Protein AF-A0A7Y0XB97-F1 (afdb_monomer)

Nearest PDB structures (foldseek):
  3nyb-assembly1_A  TM=6.089E-01  e=1.560E-01  Saccharomyces cerevisiae
  5wu3-assembly1_A  TM=4.515E-01  e=1.780E-01  Homo sapiens
  5w0m-assembly3_C  TM=3.585E-01  e=4.767E-02  Homo sapiens
  5wu4-assembly2_B  TM=4.334E-01  e=2.475E-01  Homo sapiens
  5wu2-assembly2_B  TM=4.413E-01  e=7.100E-01  Homo sapiens

Solvent-accessible surface area (backbone atoms only — not comparable to full-atom values): 5057 Å² total; per-residue (Å²): 138,88,76,59,69,66,58,55,21,34,52,46,28,53,50,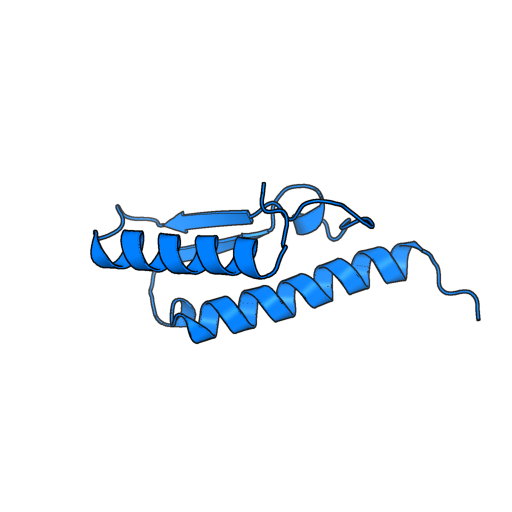46,50,55,51,52,52,51,51,40,47,72,72,48,50,75,81,44,82,65,56,46,83,40,63,32,75,50,36,50,72,37,56,30,51,90,95,56,60,47,33,61,45,80,48,56,87,58,87,74,53,70,72,54,48,52,52,50,51,54,52,55,50,49,43,48,72,71,67,45,54,67,94

Radius of gyration: 14.38 Å; Cα contacts (8 Å, |Δi|>4): 80; chains: 1; bounding box: 33×23×42 Å

Structure (mmCIF, N/CA/C/O backbone):
data_AF-A0A7Y0XB97-F1
#
_entry.id   AF-A0A7Y0XB97-F1
#
loop_
_atom_site.group_PDB
_atom_site.id
_atom_site.type_symbol
_atom_site.label_atom_id
_atom_site.label_alt_id
_atom_site.label_comp_id
_atom_site.label_asym_id
_atom_site.label_entity_id
_atom_site.label_seq_id
_atom_site.pdbx_PDB_ins_code
_atom_site.Cartn_x
_atom_site.Cartn_y
_atom_site.Cartn_z
_atom_site.occupancy
_atom_site.B_iso_or_equiv
_atom_site.auth_seq_id
_atom_site.auth_comp_id
_atom_site.auth_asym_id
_atom_site.auth_atom_id
_atom_site.pdbx_PDB_model_num
ATOM 1 N N . ASN A 1 1 ? 15.634 -13.498 -26.303 1.00 48.72 1 ASN A N 1
ATOM 2 C CA . ASN A 1 1 ? 14.417 -13.003 -25.626 1.00 48.72 1 ASN A CA 1
ATOM 3 C C . ASN A 1 1 ? 14.628 -11.557 -25.209 1.00 48.72 1 ASN A C 1
ATOM 5 O O . ASN A 1 1 ? 15.281 -11.330 -24.204 1.00 48.72 1 ASN A O 1
ATOM 9 N N . HIS A 1 2 ? 14.153 -10.592 -26.002 1.00 58.75 2 HIS A N 1
ATOM 10 C CA . HIS A 1 2 ? 14.158 -9.172 -25.632 1.00 58.75 2 HIS A CA 1
ATOM 11 C C . HIS A 1 2 ? 12.723 -8.774 -25.283 1.00 58.75 2 HIS A C 1
ATOM 13 O O . HIS A 1 2 ? 11.912 -8.555 -26.179 1.00 58.75 2 HIS A O 1
ATOM 19 N N . HIS A 1 3 ? 12.399 -8.737 -23.991 1.00 68.44 3 HIS A N 1
ATOM 20 C CA . HIS A 1 3 ? 11.174 -8.093 -23.524 1.00 68.44 3 HIS A CA 1
ATOM 21 C C . HIS A 1 3 ? 11.458 -6.596 -23.350 1.00 68.44 3 HIS A C 1
ATOM 23 O O . HIS A 1 3 ? 12.482 -6.253 -22.753 1.00 68.44 3 HIS A O 1
ATOM 29 N N . PRO A 1 4 ? 10.605 -5.696 -23.865 1.00 82.06 4 PRO A N 1
ATOM 30 C CA . PRO A 1 4 ? 10.748 -4.266 -23.616 1.00 82.06 4 PRO A CA 1
ATOM 31 C C . PRO A 1 4 ? 10.757 -3.980 -22.112 1.00 82.06 4 PRO A C 1
ATOM 33 O O . PRO A 1 4 ? 9.913 -4.505 -21.389 1.00 82.06 4 PRO A O 1
ATOM 36 N N . VAL A 1 5 ? 11.659 -3.120 -21.633 1.00 83.00 5 VAL A N 1
ATOM 37 C CA . VAL A 1 5 ? 11.741 -2.733 -20.207 1.00 83.00 5 VAL A CA 1
ATOM 38 C C . VAL A 1 5 ? 10.395 -2.226 -19.679 1.00 83.00 5 VAL A C 1
ATOM 40 O O . VAL A 1 5 ? 10.023 -2.516 -18.547 1.00 83.00 5 VAL A O 1
ATOM 43 N N . THR A 1 6 ? 9.619 -1.553 -20.528 1.00 85.25 6 THR A N 1
ATOM 44 C CA . THR A 1 6 ? 8.265 -1.074 -20.221 1.00 85.25 6 THR A CA 1
ATOM 45 C C . THR A 1 6 ? 7.317 -2.192 -19.787 1.00 85.25 6 THR A C 1
ATOM 47 O O . THR A 1 6 ? 6.525 -1.992 -18.873 1.00 85.25 6 THR A O 1
ATOM 50 N N . SER A 1 7 ? 7.434 -3.390 -20.371 1.00 86.69 7 SER A N 1
ATOM 51 C CA . SER A 1 7 ? 6.622 -4.546 -19.965 1.00 86.69 7 SER A CA 1
ATOM 52 C C . SER A 1 7 ? 6.965 -5.049 -18.562 1.00 86.69 7 SER A C 1
ATOM 54 O O . SER A 1 7 ? 6.076 -5.493 -17.845 1.00 86.69 7 SER A O 1
ATOM 56 N N . LEU A 1 8 ? 8.228 -4.933 -18.139 1.00 88.75 8 LEU A N 1
ATOM 57 C CA . LEU A 1 8 ? 8.654 -5.315 -16.789 1.00 88.75 8 LEU A CA 1
ATOM 58 C C . LEU A 1 8 ? 8.186 -4.304 -15.739 1.00 88.75 8 LEU A C 1
ATOM 60 O O . LEU A 1 8 ? 7.778 -4.703 -14.652 1.00 88.75 8 LEU A O 1
ATOM 64 N N . VAL A 1 9 ? 8.227 -3.011 -16.071 1.00 91.94 9 VAL A N 1
ATOM 65 C CA . VAL A 1 9 ? 7.718 -1.928 -15.213 1.00 91.94 9 VAL A CA 1
ATOM 66 C C . VAL A 1 9 ? 6.215 -2.099 -14.979 1.00 91.94 9 VAL A C 1
ATOM 68 O O . VAL A 1 9 ? 5.772 -2.124 -13.832 1.00 91.94 9 VAL A O 1
ATOM 71 N N . LEU A 1 10 ? 5.449 -2.330 -16.050 1.00 91.44 10 LEU A N 1
ATOM 72 C CA . LEU A 1 10 ? 4.010 -2.570 -15.949 1.00 91.44 10 LEU A CA 1
ATOM 73 C C . LEU A 1 10 ? 3.698 -3.839 -15.142 1.00 91.44 10 LEU A C 1
ATOM 75 O O . LEU A 1 10 ? 2.922 -3.787 -14.194 1.00 91.44 10 LEU A O 1
ATOM 79 N N . ALA A 1 11 ? 4.356 -4.960 -15.456 1.00 92.56 11 ALA A N 1
ATOM 80 C CA . ALA A 1 11 ? 4.140 -6.223 -14.748 1.00 92.56 11 ALA A CA 1
ATOM 81 C C . ALA A 1 11 ? 4.471 -6.125 -13.248 1.00 92.56 11 ALA A C 1
ATOM 83 O O . ALA A 1 11 ? 3.853 -6.802 -12.426 1.00 92.56 11 ALA A O 1
ATOM 84 N N . ARG A 1 12 ? 5.436 -5.276 -12.864 1.00 92.75 12 ARG A N 1
ATOM 85 C CA . ARG A 1 12 ? 5.740 -5.006 -11.455 1.00 92.75 12 ARG A CA 1
ATOM 86 C C . ARG A 1 12 ? 4.589 -4.270 -10.768 1.00 92.75 12 ARG A C 1
ATOM 88 O O . ARG A 1 12 ? 4.226 -4.663 -9.662 1.00 92.75 12 ARG A O 1
ATOM 95 N N . ALA A 1 13 ? 4.014 -3.249 -11.406 1.00 94.50 13 ALA A N 1
ATOM 96 C CA . ALA A 1 13 ? 2.841 -2.551 -10.877 1.00 94.50 13 ALA A CA 1
ATOM 97 C C . ALA A 1 13 ? 1.637 -3.504 -10.742 1.00 94.50 13 ALA A C 1
ATOM 99 O O . ALA A 1 13 ? 1.031 -3.572 -9.677 1.00 94.50 13 ALA A O 1
ATOM 100 N N . GLU A 1 14 ? 1.373 -4.332 -11.756 1.00 95.69 14 GLU A N 1
ATOM 101 C CA . GLU A 1 14 ? 0.303 -5.342 -11.719 1.00 95.69 14 GLU A CA 1
ATOM 102 C C . GLU A 1 14 ? 0.501 -6.363 -10.590 1.00 95.69 14 GLU A C 1
ATOM 104 O O . GLU A 1 14 ? -0.440 -6.728 -9.882 1.00 95.69 14 GLU A O 1
ATOM 109 N N . TYR A 1 15 ? 1.736 -6.827 -10.384 1.00 94.88 15 TYR A N 1
ATOM 110 C CA . TYR A 1 15 ? 2.052 -7.718 -9.272 1.00 94.88 15 TYR A CA 1
ATOM 111 C C . TYR A 1 15 ? 1.770 -7.055 -7.917 1.00 94.88 15 TYR A C 1
ATOM 113 O O . TYR A 1 15 ? 1.210 -7.698 -7.024 1.00 94.88 15 TYR A O 1
ATOM 121 N N . MET A 1 16 ? 2.117 -5.773 -7.772 1.00 95.38 16 MET A N 1
ATOM 122 C CA . MET A 1 16 ? 1.822 -5.012 -6.560 1.00 95.38 16 MET A CA 1
ATOM 123 C C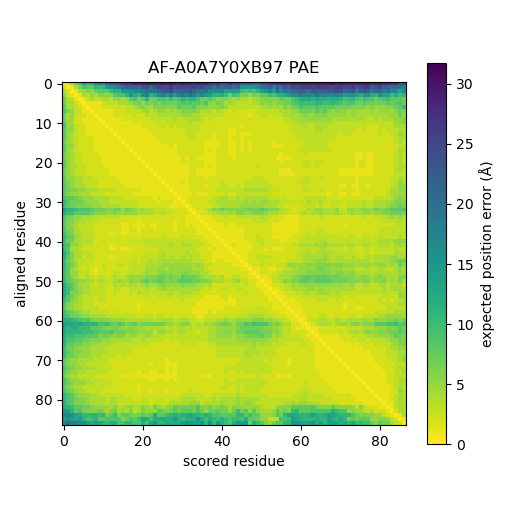 . MET A 1 16 ? 0.320 -4.848 -6.334 1.00 95.38 16 MET A C 1
ATOM 125 O O . MET A 1 16 ? -0.133 -5.082 -5.214 1.00 95.38 16 MET A O 1
ATOM 129 N N . ASP A 1 17 ? -0.465 -4.577 -7.379 1.00 96.56 17 ASP A N 1
ATOM 130 C CA . ASP A 1 17 ? -1.929 -4.508 -7.281 1.00 96.56 17 ASP A CA 1
ATOM 131 C C . ASP A 1 17 ? -2.519 -5.825 -6.770 1.00 96.56 17 ASP A C 1
ATOM 133 O O . ASP A 1 17 ? -3.372 -5.842 -5.878 1.00 96.56 17 ASP A O 1
ATOM 137 N N . LEU A 1 18 ? -2.041 -6.957 -7.297 1.00 97.19 18 LEU A N 1
ATOM 138 C CA . LEU A 1 18 ? -2.484 -8.282 -6.864 1.00 97.19 18 LEU A CA 1
ATOM 139 C C . LEU A 1 18 ? -2.132 -8.554 -5.398 1.00 97.19 18 LEU A C 1
ATOM 141 O O . LEU A 1 18 ? -2.957 -9.108 -4.666 1.00 97.19 18 LEU A O 1
ATOM 145 N N . LEU A 1 19 ? -0.926 -8.181 -4.964 1.00 95.94 19 LEU A N 1
ATOM 146 C CA . LEU A 1 19 ? -0.498 -8.325 -3.575 1.00 95.94 19 LEU A CA 1
ATOM 147 C C . LEU A 1 19 ? -1.345 -7.451 -2.644 1.00 95.94 19 LEU A C 1
ATOM 149 O O . LEU A 1 19 ? -1.937 -7.970 -1.697 1.00 95.94 19 LEU A O 1
ATOM 153 N N . LEU A 1 20 ? -1.451 -6.152 -2.933 1.00 96.88 20 LEU A N 1
ATOM 154 C CA . LEU A 1 20 ? -2.200 -5.206 -2.110 1.00 96.88 20 LEU A CA 1
ATOM 155 C C . LEU A 1 20 ? -3.679 -5.574 -2.035 1.00 96.88 20 LEU A C 1
ATOM 157 O O . LEU A 1 20 ? -4.250 -5.555 -0.950 1.00 96.88 20 LEU A O 1
ATOM 161 N N . ASN A 1 21 ? -4.292 -6.004 -3.139 1.00 97.50 21 ASN A N 1
ATOM 162 C CA . ASN A 1 21 ? -5.684 -6.449 -3.140 1.00 97.50 21 ASN A CA 1
ATOM 163 C C . ASN A 1 21 ? -5.890 -7.707 -2.275 1.00 97.50 21 ASN A C 1
ATOM 165 O O . ASN A 1 21 ? -6.864 -7.803 -1.526 1.00 97.50 21 ASN A O 1
ATOM 169 N N . ARG A 1 22 ? -4.958 -8.670 -2.314 1.00 97.44 22 ARG A N 1
ATOM 170 C CA . ARG A 1 22 ? -5.020 -9.855 -1.439 1.00 97.44 22 ARG A CA 1
ATOM 171 C C . ARG A 1 22 ? -4.894 -9.479 0.031 1.00 97.44 22 ARG A C 1
ATOM 173 O O . ARG A 1 22 ? -5.667 -9.983 0.840 1.00 97.44 22 ARG A O 1
ATOM 180 N N . LEU A 1 23 ? -3.961 -8.593 0.372 1.00 97.25 23 LEU A N 1
ATOM 181 C CA . LEU A 1 23 ? -3.795 -8.116 1.745 1.00 97.25 23 LEU A CA 1
ATOM 182 C C . LEU A 1 23 ? -5.023 -7.321 2.205 1.00 97.25 23 LEU A C 1
ATOM 184 O O . LEU A 1 23 ? -5.538 -7.564 3.291 1.00 97.25 23 LEU A O 1
ATOM 188 N N . TRP A 1 24 ? -5.568 -6.458 1.348 1.00 97.50 24 TRP A N 1
ATOM 189 C CA . TRP A 1 24 ? -6.789 -5.701 1.622 1.00 97.50 24 TRP A CA 1
ATOM 190 C C . TRP A 1 24 ? -7.975 -6.614 1.962 1.00 97.50 24 TRP A C 1
ATOM 192 O O . TRP A 1 24 ? -8.716 -6.374 2.917 1.00 97.50 24 TRP A O 1
ATOM 202 N N . GLN A 1 25 ? -8.124 -7.710 1.214 1.00 97.00 25 GLN A N 1
ATOM 203 C CA . GLN A 1 25 ? -9.125 -8.744 1.480 1.00 97.00 25 GLN A CA 1
ATOM 204 C C . GLN A 1 25 ? -8.818 -9.558 2.73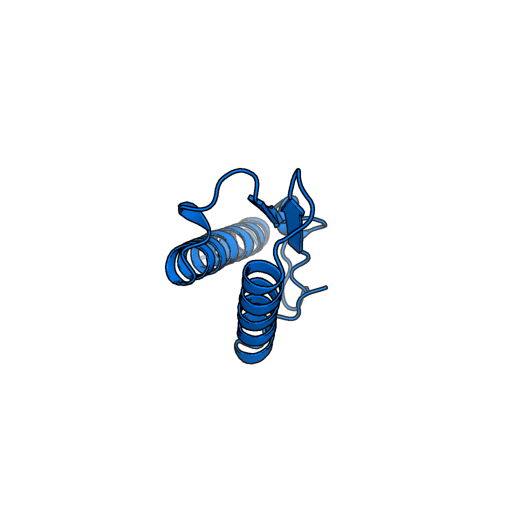7 1.00 97.00 25 GLN A C 1
ATOM 206 O O . GLN A 1 25 ? -9.733 -9.847 3.500 1.00 97.00 25 GLN A O 1
ATOM 211 N N . HIS A 1 26 ? -7.554 -9.904 2.983 1.00 96.62 26 HIS A N 1
ATOM 212 C CA . HIS A 1 26 ? -7.138 -10.646 4.174 1.00 96.62 26 HIS A CA 1
ATOM 213 C C . HIS A 1 26 ?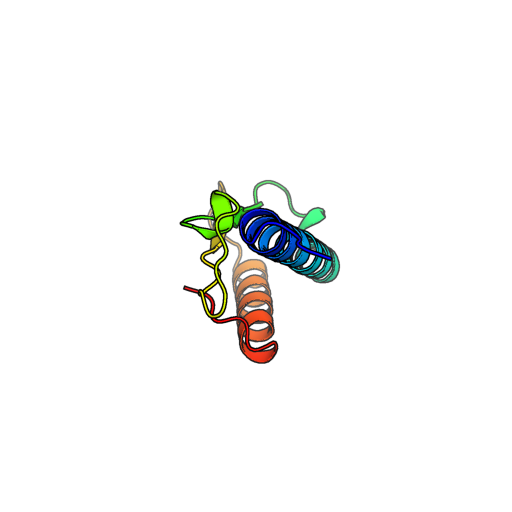 -7.451 -9.880 5.466 1.00 96.62 26 HIS A C 1
ATOM 215 O O . HIS A 1 26 ? -7.968 -10.454 6.420 1.00 96.62 26 HIS A O 1
ATOM 221 N N . PHE A 1 27 ? -7.232 -8.565 5.463 1.00 96.56 27 PHE A N 1
ATOM 222 C CA . PHE A 1 27 ? -7.643 -7.684 6.552 1.00 96.56 27 PHE A CA 1
ATOM 223 C C . PHE A 1 27 ? -9.157 -7.418 6.553 1.00 96.56 27 PHE A C 1
ATOM 225 O O . PHE A 1 27 ? -9.650 -6.700 7.412 1.00 96.56 27 PHE A O 1
ATOM 232 N N . GLY A 1 28 ? -9.946 -7.976 5.635 1.00 96.19 28 GLY A N 1
ATOM 233 C CA . GLY A 1 28 ? -11.402 -7.807 5.600 1.00 96.19 28 GLY A CA 1
ATOM 234 C C . GLY A 1 28 ? -11.861 -6.383 5.279 1.00 96.19 28 GLY A C 1
ATOM 235 O O . GLY A 1 28 ? -13.002 -6.033 5.564 1.00 96.19 28 GLY A O 1
ATOM 236 N N . PHE A 1 29 ? -10.999 -5.537 4.705 1.00 96.62 29 PHE A N 1
ATOM 237 C CA . PHE A 1 29 ? -11.383 -4.175 4.324 1.00 96.62 29 PHE A CA 1
ATOM 238 C C . PHE A 1 29 ? -12.329 -4.146 3.121 1.00 96.62 29 PHE A C 1
ATOM 240 O O . PHE A 1 29 ? -13.064 -3.180 2.946 1.00 96.62 29 PHE A O 1
ATOM 247 N N . LYS A 1 30 ? -12.358 -5.215 2.314 1.00 95.12 30 LYS A N 1
ATOM 248 C CA . LYS A 1 30 ? -13.304 -5.377 1.197 1.00 95.12 30 LYS A CA 1
ATOM 249 C C . LYS A 1 30 ? -14.771 -5.302 1.638 1.00 95.12 30 LYS A C 1
ATOM 251 O O . LYS A 1 30 ? -15.602 -4.837 0.864 1.00 95.12 30 LYS A O 1
ATOM 256 N N . ASP A 1 31 ? -15.074 -5.737 2.859 1.00 94.69 31 ASP A N 1
ATOM 257 C CA . ASP A 1 31 ? -16.441 -5.775 3.390 1.00 94.69 31 ASP A CA 1
ATOM 258 C C . ASP A 1 31 ? -16.821 -4.484 4.138 1.00 94.69 31 ASP A C 1
ATOM 260 O O . ASP A 1 31 ? -17.943 -4.341 4.627 1.00 94.69 31 ASP A O 1
ATOM 264 N N . ILE A 1 32 ? -15.892 -3.526 4.234 1.00 93.06 32 ILE A N 1
ATOM 265 C CA . ILE A 1 32 ? -16.122 -2.226 4.861 1.00 93.06 32 ILE A CA 1
ATOM 266 C C . ILE A 1 32 ? -16.541 -1.228 3.784 1.00 93.06 32 ILE A C 1
ATOM 268 O O . ILE A 1 32 ? -15.814 -0.954 2.832 1.00 93.06 32 ILE A O 1
ATOM 272 N N . TYR A 1 33 ? -17.721 -0.641 3.955 1.00 89.69 33 TYR A N 1
ATOM 273 C CA . TYR A 1 33 ? -18.215 0.395 3.056 1.00 89.69 33 TYR A CA 1
ATOM 274 C C . TYR A 1 33 ? -17.494 1.726 3.286 1.00 89.69 33 TYR A C 1
ATOM 276 O O . TYR A 1 33 ? -17.160 2.078 4.417 1.00 89.69 33 TYR A O 1
ATOM 284 N N . ASN A 1 34 ? -17.349 2.509 2.215 1.00 92.06 34 ASN A N 1
ATOM 285 C CA . ASN A 1 34 ? -16.783 3.862 2.232 1.00 92.06 34 ASN A CA 1
ATOM 286 C C . ASN A 1 34 ? -15.309 3.962 2.651 1.00 92.06 34 ASN A C 1
ATOM 288 O O . ASN A 1 34 ? -14.896 5.038 3.076 1.00 92.06 34 ASN A O 1
ATOM 292 N N . ILE A 1 35 ? -14.531 2.887 2.513 1.00 95.69 35 ILE A N 1
ATOM 293 C CA . ILE A 1 35 ? -13.069 2.925 2.583 1.00 95.69 35 ILE A CA 1
ATOM 294 C C . ILE A 1 35 ? -12.477 2.462 1.250 1.00 95.69 35 ILE A C 1
ATOM 296 O O . ILE A 1 35 ? -13.050 1.615 0.563 1.00 95.69 35 ILE A O 1
ATOM 300 N N . SER A 1 36 ? -11.351 3.031 0.836 1.00 95.94 36 SER A N 1
ATOM 301 C CA . SER A 1 36 ? -10.678 2.647 -0.407 1.00 95.94 36 SER A CA 1
ATOM 302 C C . SER A 1 36 ? -9.167 2.737 -0.272 1.00 95.94 36 SER A C 1
ATOM 304 O O . SER A 1 36 ? -8.661 3.649 0.376 1.00 95.94 36 SER A O 1
ATOM 306 N N . LEU A 1 37 ? -8.472 1.802 -0.918 1.00 97.06 37 LEU A N 1
ATOM 307 C CA . LEU A 1 37 ? -7.029 1.827 -1.129 1.00 97.06 37 LEU A CA 1
ATOM 308 C C . LEU A 1 37 ? -6.759 2.276 -2.563 1.00 97.06 37 LEU A C 1
ATOM 310 O O . LEU A 1 37 ? -7.308 1.699 -3.502 1.00 97.06 37 LEU A O 1
ATOM 314 N N . VAL A 1 38 ? -5.932 3.301 -2.727 1.00 96.69 38 VAL A N 1
ATOM 315 C CA . VAL A 1 38 ? -5.653 3.919 -4.023 1.00 96.69 38 VAL A CA 1
ATOM 316 C C . VAL A 1 38 ? -4.147 3.974 -4.233 1.00 96.69 38 VAL A C 1
ATOM 318 O O . VAL A 1 38 ? -3.438 4.559 -3.421 1.00 96.69 38 VAL A O 1
ATOM 321 N N . ALA A 1 39 ? -3.661 3.388 -5.326 1.00 96.00 39 ALA A N 1
ATOM 322 C CA . ALA A 1 39 ? -2.294 3.610 -5.784 1.00 96.00 39 ALA A CA 1
ATOM 323 C C . ALA A 1 39 ? -2.163 5.039 -6.327 1.00 96.00 39 ALA A C 1
ATOM 325 O O . ALA A 1 39 ? -2.996 5.489 -7.118 1.00 96.00 39 ALA A O 1
ATOM 326 N N . VAL A 1 40 ? -1.124 5.758 -5.911 1.00 95.56 40 VAL A N 1
ATOM 327 C CA . VAL A 1 40 ? -0.866 7.138 -6.346 1.00 95.56 40 VAL A CA 1
ATOM 328 C C . VAL A 1 40 ? 0.548 7.256 -6.924 1.00 95.56 40 VAL A C 1
ATOM 330 O O . VAL A 1 40 ? 1.251 6.260 -7.088 1.00 95.56 40 VAL A O 1
ATOM 333 N N . GLY A 1 41 ? 0.954 8.458 -7.340 1.00 93.31 41 GLY A N 1
ATOM 334 C CA . GLY A 1 41 ? 2.308 8.683 -7.853 1.00 93.31 41 GLY A CA 1
ATOM 335 C C . GLY A 1 41 ? 2.626 7.900 -9.135 1.00 93.31 41 GLY A C 1
ATOM 336 O O . GLY A 1 41 ? 1.773 7.738 -10.012 1.00 93.31 41 GLY A O 1
ATOM 337 N N . GLY A 1 42 ? 3.88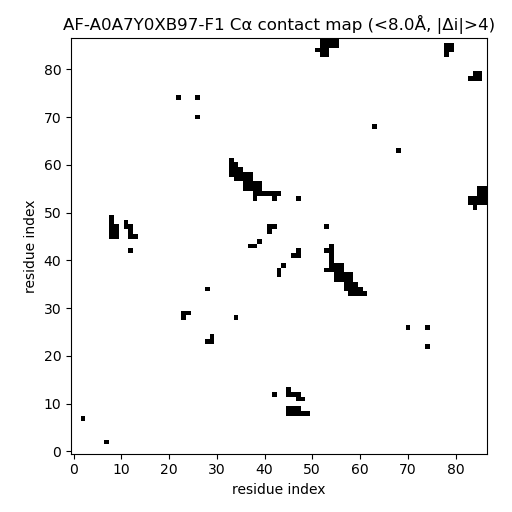4 7.468 -9.272 1.00 92.56 42 GLY A N 1
ATOM 338 C CA . GLY A 1 42 ? 4.336 6.636 -10.397 1.00 92.56 42 GLY A CA 1
ATOM 339 C C . GLY A 1 42 ? 3.704 5.245 -10.389 1.00 92.56 42 GLY A C 1
ATOM 340 O O . GLY A 1 42 ? 3.333 4.733 -11.446 1.00 92.56 42 GLY A O 1
ATOM 341 N N . TYR A 1 43 ? 3.474 4.681 -9.200 1.00 94.88 43 TYR A N 1
ATOM 342 C CA . TYR A 1 43 ? 2.780 3.405 -9.045 1.00 94.88 43 TYR A CA 1
ATOM 343 C C . TYR A 1 43 ? 1.361 3.461 -9.629 1.00 94.88 43 TYR A C 1
ATOM 345 O O . TYR A 1 43 ? 1.024 2.647 -10.485 1.00 94.88 43 TYR A O 1
ATOM 353 N N . GLY A 1 44 ? 0.570 4.479 -9.278 1.00 94.31 44 GLY A N 1
ATOM 354 C CA . GLY A 1 44 ? -0.787 4.657 -9.807 1.00 94.31 44 GLY A CA 1
ATOM 355 C C . GLY A 1 44 ? -0.866 4.834 -11.331 1.00 94.31 44 GLY A C 1
ATOM 356 O O . GLY A 1 44 ? -1.921 4.604 -11.917 1.00 94.31 44 GLY A O 1
ATOM 357 N N . ARG A 1 45 ? 0.236 5.210 -11.997 1.00 94.62 45 ARG A N 1
ATOM 358 C CA . ARG A 1 45 ? 0.326 5.284 -13.469 1.00 94.62 45 ARG A CA 1
ATOM 359 C C . ARG A 1 45 ? 0.838 3.998 -14.127 1.00 94.62 45 ARG A C 1
ATOM 361 O O . ARG A 1 45 ? 0.950 3.955 -15.348 1.00 94.62 45 ARG A O 1
ATOM 368 N N . GLY A 1 46 ? 1.162 2.967 -13.348 1.00 93.50 46 GLY A N 1
ATOM 369 C CA . GLY A 1 46 ? 1.801 1.747 -13.846 1.00 93.50 46 GLY A CA 1
ATOM 370 C C . GLY A 1 46 ? 3.291 1.918 -14.162 1.00 93.50 46 GLY A C 1
ATOM 371 O O . GLY A 1 46 ? 3.874 1.084 -14.847 1.00 93.50 46 GLY A O 1
ATOM 372 N N . GLU A 1 47 ? 3.921 2.986 -13.667 1.00 93.50 47 GLU A N 1
ATOM 373 C CA . GLU A 1 47 ? 5.328 3.342 -13.893 1.00 93.50 47 GLU A CA 1
ATOM 374 C C . GLU A 1 47 ? 6.201 2.937 -12.692 1.00 93.50 47 GLU A C 1
ATOM 376 O O . GLU A 1 47 ? 7.063 3.692 -12.240 1.00 93.50 47 GLU A O 1
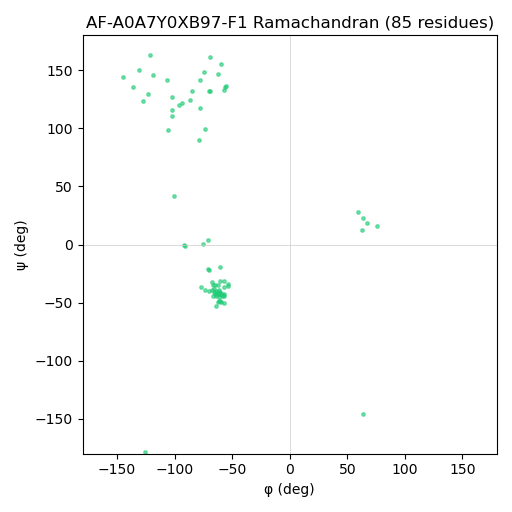ATOM 381 N N . LEU A 1 48 ? 5.964 1.750 -12.125 1.00 92.19 48 LEU A N 1
ATOM 382 C CA . LEU A 1 48 ? 6.697 1.283 -10.949 1.00 92.19 48 LEU A CA 1
ATOM 383 C C . LEU A 1 48 ? 8.084 0.759 -11.348 1.00 92.19 48 LEU A C 1
ATOM 385 O O . LEU A 1 48 ? 8.265 -0.415 -11.683 1.00 92.19 48 LEU A O 1
ATOM 389 N N . HIS A 1 49 ? 9.073 1.649 -11.347 1.00 89.75 49 HIS A N 1
ATOM 390 C CA . HIS A 1 49 ? 10.451 1.318 -11.693 1.00 89.75 49 HIS A CA 1
ATOM 391 C C . HIS A 1 49 ? 11.123 0.422 -10.628 1.00 89.75 49 HIS A C 1
ATOM 393 O O . HIS A 1 49 ? 10.652 0.306 -9.490 1.00 89.75 49 HIS A O 1
ATOM 399 N N . PRO A 1 50 ? 12.226 -0.269 -10.978 1.00 86.31 50 PRO A N 1
ATOM 400 C CA . PRO A 1 50 ? 13.020 -1.001 -9.997 1.00 86.31 50 PRO A CA 1
ATOM 401 C C . PRO A 1 50 ? 13.462 -0.086 -8.852 1.00 86.31 50 PRO A C 1
ATOM 403 O O . PRO A 1 50 ? 13.926 1.021 -9.108 1.00 86.31 50 PRO A O 1
ATOM 406 N N . LEU A 1 51 ? 13.360 -0.587 -7.616 1.00 83.81 51 LEU A N 1
ATOM 407 C CA . LEU A 1 51 ? 13.724 0.134 -6.386 1.00 83.81 51 LEU A CA 1
ATOM 408 C C . LEU A 1 51 ? 12.889 1.397 -6.104 1.00 83.81 51 LEU A C 1
ATOM 410 O O . LEU A 1 51 ? 13.283 2.194 -5.266 1.00 83.81 51 LEU A O 1
ATOM 414 N N . SER A 1 52 ? 11.773 1.609 -6.805 1.00 88.31 52 SER A N 1
ATOM 415 C CA . SER A 1 52 ? 10.821 2.657 -6.438 1.00 88.31 52 SER A CA 1
ATOM 416 C C . SER A 1 52 ? 9.955 2.230 -5.258 1.00 88.31 52 SER A C 1
ATOM 418 O O . SER A 1 52 ? 9.491 1.082 -5.218 1.00 88.31 52 SER A O 1
ATOM 420 N N . ASP A 1 53 ? 9.685 3.197 -4.388 1.00 89.94 53 ASP A N 1
ATOM 421 C CA . ASP A 1 53 ? 8.658 3.134 -3.355 1.00 89.94 53 ASP A CA 1
ATOM 422 C C . ASP A 1 53 ? 7.267 2.933 -3.980 1.00 89.94 53 ASP A C 1
ATOM 424 O O . ASP A 1 53 ? 7.017 3.266 -5.148 1.00 89.94 53 ASP A O 1
ATOM 428 N N . ILE A 1 54 ? 6.347 2.372 -3.198 1.00 91.12 54 ILE A N 1
ATOM 429 C CA . ILE A 1 54 ? 4.926 2.314 -3.528 1.00 91.12 54 ILE A CA 1
ATOM 430 C C . ILE A 1 54 ? 4.159 3.370 -2.739 1.00 91.12 54 ILE A C 1
ATOM 432 O O . ILE A 1 54 ? 3.939 3.244 -1.539 1.00 91.12 54 ILE A O 1
ATOM 436 N N . ASP A 1 55 ? 3.676 4.387 -3.440 1.00 92.56 55 ASP A N 1
ATOM 437 C CA . ASP A 1 55 ? 2.839 5.413 -2.829 1.00 92.56 55 ASP A CA 1
ATOM 438 C C . ASP A 1 55 ? 1.374 4.963 -2.842 1.00 92.56 55 ASP A C 1
ATOM 440 O O . ASP A 1 55 ? 0.801 4.667 -3.903 1.00 92.56 55 ASP A O 1
ATOM 444 N N . ILE A 1 56 ? 0.742 4.932 -1.669 1.00 95.12 56 ILE A N 1
ATOM 445 C CA . ILE A 1 56 ? -0.667 4.555 -1.519 1.00 95.12 56 ILE A CA 1
ATOM 446 C C . ILE A 1 56 ? -1.433 5.561 -0.667 1.00 95.12 56 ILE A C 1
ATOM 448 O O . ILE A 1 56 ? -0.909 6.176 0.254 1.00 95.12 56 ILE A O 1
ATOM 452 N N . LEU A 1 57 ? -2.725 5.689 -0.949 1.00 95.94 57 LEU A N 1
ATOM 453 C CA . LEU A 1 57 ? -3.649 6.513 -0.188 1.00 95.94 57 LEU A CA 1
ATOM 454 C C . LEU A 1 57 ? -4.813 5.660 0.312 1.00 95.94 57 LEU A C 1
ATOM 456 O O . LEU A 1 57 ? -5.458 4.956 -0.466 1.00 95.94 57 LEU A O 1
ATOM 460 N N . ILE A 1 58 ? -5.106 5.756 1.610 1.00 95.56 58 ILE A N 1
ATOM 461 C CA . ILE A 1 58 ? -6.309 5.172 2.207 1.00 95.56 58 ILE A CA 1
ATOM 462 C C . ILE A 1 58 ? -7.322 6.294 2.427 1.00 95.56 58 ILE A C 1
ATOM 464 O O . ILE A 1 58 ? -7.086 7.216 3.206 1.00 95.56 58 ILE A O 1
ATOM 468 N N . LEU A 1 59 ? -8.452 6.215 1.729 1.00 95.69 59 LEU A N 1
ATOM 469 C CA . LEU A 1 59 ? -9.529 7.201 1.792 1.00 95.69 59 LEU A CA 1
ATOM 470 C C . LEU A 1 59 ? -10.724 6.648 2.553 1.00 95.69 59 LEU A C 1
ATOM 472 O O . LEU A 1 59 ? -11.089 5.489 2.374 1.00 95.69 59 LEU A O 1
ATOM 476 N N . SER A 1 60 ? -11.364 7.502 3.350 1.00 94.62 60 SER A N 1
ATOM 477 C CA . SER A 1 60 ? -12.649 7.218 3.982 1.00 94.62 60 SER A CA 1
ATOM 478 C C . SER A 1 60 ? -13.570 8.428 3.874 1.00 94.62 60 SER A C 1
ATOM 480 O O . SER A 1 60 ? -13.143 9.548 4.149 1.00 94.62 60 SER A O 1
ATOM 482 N N . ASN A 1 61 ? -14.840 8.215 3.514 1.00 92.44 61 ASN A N 1
ATOM 483 C CA . ASN A 1 61 ? -15.821 9.314 3.445 1.00 92.44 61 ASN A CA 1
ATOM 484 C C . ASN A 1 61 ? -16.194 9.859 4.830 1.00 92.44 61 ASN A C 1
ATOM 486 O O . ASN A 1 61 ? -16.687 10.977 4.947 1.00 92.44 61 ASN A O 1
ATOM 490 N N . ASN A 1 62 ? -15.986 9.058 5.875 1.00 90.06 62 ASN A N 1
ATOM 491 C CA . ASN A 1 62 ? -16.308 9.407 7.251 1.00 90.06 62 ASN A CA 1
ATOM 492 C C . ASN A 1 62 ? -15.055 9.347 8.119 1.00 90.06 62 ASN A C 1
ATOM 494 O O . ASN A 1 62 ? -14.068 8.691 7.774 1.00 90.06 62 ASN A O 1
ATOM 498 N N . LYS A 1 63 ? -15.127 9.963 9.300 1.00 91.31 63 LYS A N 1
ATOM 499 C CA . LYS A 1 63 ? -14.113 9.746 10.330 1.00 91.31 63 LYS A CA 1
ATOM 500 C C . LYS A 1 63 ? -14.023 8.252 10.654 1.00 91.31 63 LYS A C 1
ATOM 502 O O . LYS A 1 63 ? -15.047 7.592 10.841 1.00 91.31 63 LYS A O 1
ATOM 507 N N . LEU A 1 64 ? -12.800 7.740 10.713 1.00 90.69 64 LEU A N 1
ATOM 508 C CA . LEU A 1 64 ? -12.545 6.341 11.017 1.00 90.69 64 LEU A CA 1
ATOM 509 C C . LEU A 1 64 ? -12.895 6.056 12.489 1.00 90.69 64 LEU A C 1
ATOM 511 O O . LEU A 1 64 ? -12.496 6.811 13.377 1.00 90.69 64 LEU A O 1
ATOM 515 N N . PRO A 1 65 ? -13.648 4.983 12.784 1.00 92.56 65 PRO A N 1
ATOM 516 C CA . PRO A 1 65 ? -13.757 4.478 14.145 1.00 92.56 65 PRO A CA 1
ATOM 517 C C . PRO A 1 65 ? -12.382 4.027 14.653 1.00 92.56 65 PRO A C 1
ATOM 519 O O . PRO A 1 65 ? -11.613 3.452 13.888 1.00 92.56 65 PRO A O 1
ATOM 522 N N . THR A 1 66 ? -12.104 4.174 15.950 1.00 93.69 66 THR A N 1
ATOM 523 C CA . THR A 1 66 ? -10.801 3.811 16.550 1.00 93.69 66 THR A CA 1
ATOM 524 C C . THR A 1 66 ? -10.375 2.368 16.255 1.00 93.69 66 THR A C 1
ATOM 526 O O . THR A 1 66 ? -9.202 2.099 16.018 1.00 93.69 66 THR A O 1
ATOM 529 N N . ALA A 1 67 ? -11.325 1.428 16.201 1.00 92.56 67 ALA A N 1
ATOM 530 C CA . ALA A 1 67 ? -11.034 0.041 15.835 1.00 92.56 67 ALA A CA 1
ATOM 531 C C . ALA A 1 67 ? -10.544 -0.104 14.381 1.00 92.56 67 ALA A C 1
ATOM 533 O O . ALA A 1 67 ? -9.694 -0.943 14.096 1.00 92.56 67 ALA A O 1
ATOM 534 N N . LEU A 1 68 ? -11.067 0.711 13.460 1.00 93.56 68 LEU A N 1
ATOM 535 C CA . LEU A 1 68 ? -10.640 0.712 12.063 1.00 93.56 68 LEU A CA 1
ATOM 536 C C . LEU A 1 68 ? -9.298 1.429 11.889 1.00 93.56 68 LEU A C 1
ATOM 538 O O . LEU A 1 68 ? -8.477 0.963 11.109 1.00 93.56 68 LEU A O 1
ATOM 542 N N . GLU A 1 69 ? -9.048 2.503 12.645 1.00 95.00 69 GLU A N 1
ATOM 543 C CA . GLU A 1 69 ? -7.735 3.163 12.696 1.00 95.00 69 GLU A CA 1
ATOM 544 C C . GLU A 1 69 ? -6.641 2.171 13.111 1.00 95.00 69 GLU A C 1
ATOM 546 O O . GLU A 1 69 ? -5.664 2.012 12.384 1.00 95.00 69 GLU A O 1
ATOM 551 N N . ALA A 1 70 ? -6.848 1.430 14.207 1.00 95.69 70 ALA A N 1
ATOM 552 C CA . ALA A 1 70 ? -5.905 0.409 14.668 1.00 95.69 70 ALA A CA 1
ATOM 553 C C . ALA A 1 70 ? -5.649 -0.666 13.599 1.00 95.69 70 ALA A C 1
ATOM 555 O O . ALA A 1 70 ? -4.505 -1.015 13.316 1.00 95.69 70 ALA A O 1
ATOM 556 N N . LYS A 1 71 ? -6.711 -1.130 12.935 1.00 96.00 71 LYS A N 1
ATOM 557 C CA . LYS A 1 71 ? -6.618 -2.138 11.875 1.00 96.00 71 LYS A CA 1
ATOM 558 C C . LYS A 1 71 ? -5.863 -1.638 10.639 1.00 96.00 71 LYS A C 1
ATOM 560 O O . LYS A 1 71 ? -5.107 -2.389 10.030 1.00 96.00 71 LYS A O 1
ATOM 565 N N . ILE A 1 72 ? -6.052 -0.371 10.265 1.00 95.94 72 ILE A N 1
ATOM 566 C CA . ILE A 1 72 ? -5.278 0.280 9.200 1.00 95.94 72 ILE A CA 1
ATOM 567 C C . ILE A 1 72 ? -3.807 0.402 9.612 1.00 95.94 72 ILE A C 1
ATOM 569 O O . ILE A 1 72 ? -2.931 0.139 8.793 1.00 95.94 72 ILE A O 1
ATOM 573 N N . SER A 1 73 ? -3.516 0.740 10.871 1.00 95.88 73 SER A N 1
ATOM 574 C CA . SER A 1 73 ? -2.139 0.779 11.376 1.00 95.88 73 SER A CA 1
ATOM 575 C C . SER A 1 73 ? -1.457 -0.592 11.315 1.00 95.88 73 SER A C 1
ATOM 577 O O . SER A 1 73 ? -0.303 -0.672 10.896 1.00 95.88 73 SER A O 1
ATOM 579 N N . GLU A 1 74 ? -2.160 -1.673 11.662 1.00 96.88 74 GLU A N 1
ATOM 580 C CA . GLU A 1 74 ? -1.656 -3.048 11.513 1.00 96.88 74 GLU A CA 1
ATOM 581 C C . GLU A 1 74 ? -1.370 -3.391 10.045 1.00 96.88 74 GLU A C 1
ATOM 583 O O . GLU A 1 74 ?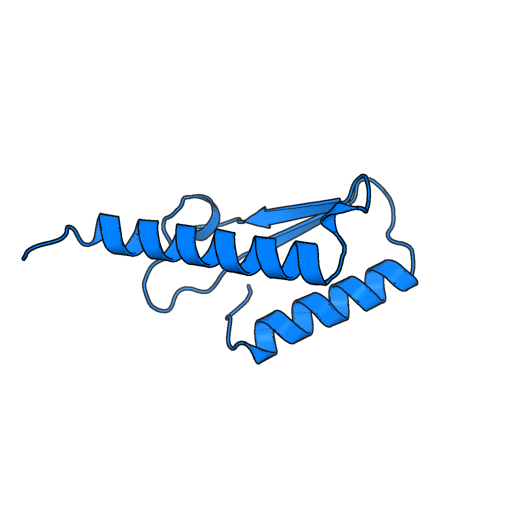 -0.323 -3.955 9.730 1.00 96.88 74 GLU A O 1
ATOM 588 N N . PHE A 1 75 ? -2.266 -3.000 9.134 1.00 96.56 75 PHE A N 1
ATOM 589 C CA . PHE A 1 75 ? -2.072 -3.184 7.697 1.00 96.56 75 PHE A CA 1
ATOM 590 C C . PHE A 1 75 ? -0.830 -2.446 7.183 1.00 96.56 75 PHE A C 1
ATOM 592 O O . PHE A 1 75 ? -0.006 -3.058 6.511 1.00 96.56 75 PHE A O 1
ATOM 599 N N . ILE A 1 76 ? -0.657 -1.167 7.531 1.00 94.50 76 ILE A N 1
ATOM 600 C CA . ILE A 1 76 ? 0.515 -0.371 7.125 1.00 94.50 76 ILE A CA 1
ATOM 601 C C . ILE A 1 76 ? 1.804 -0.973 7.697 1.00 94.50 76 ILE A C 1
ATOM 603 O O . ILE A 1 76 ? 2.787 -1.117 6.974 1.00 94.50 76 ILE A O 1
ATOM 607 N N . THR A 1 77 ? 1.780 -1.392 8.966 1.00 94.56 77 THR A N 1
ATOM 608 C CA . THR A 1 77 ? 2.922 -2.057 9.614 1.00 94.56 77 THR A CA 1
ATOM 609 C C . THR A 1 77 ? 3.336 -3.310 8.845 1.00 94.56 77 THR A C 1
ATOM 611 O O . THR A 1 77 ? 4.516 -3.490 8.551 1.00 94.56 77 THR A O 1
ATOM 614 N N . LEU A 1 78 ? 2.368 -4.135 8.429 1.00 94.88 78 LEU A N 1
ATOM 615 C CA . LEU A 1 78 ? 2.655 -5.322 7.629 1.00 94.88 78 LEU A CA 1
ATOM 616 C C . LEU A 1 78 ? 3.304 -4.976 6.280 1.00 94.88 78 LEU A C 1
ATOM 618 O O . LEU A 1 78 ? 4.205 -5.692 5.846 1.00 94.88 78 LEU A O 1
ATOM 622 N N . LEU A 1 79 ? 2.873 -3.906 5.602 1.00 93.62 79 LEU A N 1
ATOM 623 C CA . LEU A 1 79 ? 3.496 -3.501 4.335 1.00 93.62 79 LEU A CA 1
ATOM 624 C C . LEU A 1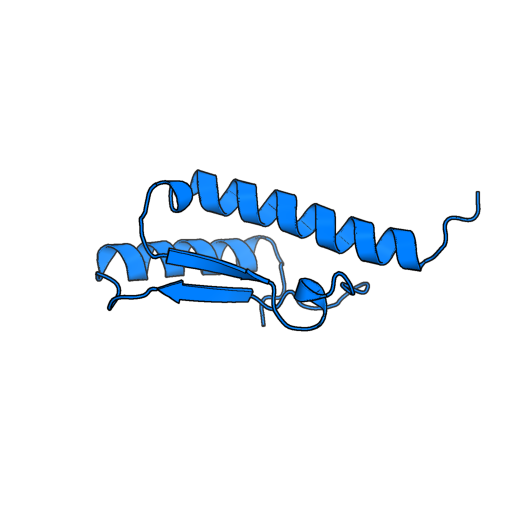 79 ? 4.990 -3.190 4.527 1.00 93.62 79 LEU A C 1
ATOM 626 O O . LEU A 1 79 ? 5.815 -3.646 3.732 1.00 93.62 79 LEU A O 1
ATOM 630 N N . TRP A 1 80 ? 5.351 -2.509 5.616 1.00 90.81 80 TRP A N 1
ATOM 631 C CA . TRP A 1 80 ? 6.751 -2.251 5.964 1.00 90.81 80 TRP A CA 1
ATOM 632 C C . TRP A 1 80 ? 7.522 -3.517 6.344 1.00 90.81 80 TRP A C 1
ATOM 634 O O . TRP A 1 80 ? 8.676 -3.683 5.935 1.00 90.81 80 TRP A O 1
ATOM 644 N N . ASP A 1 81 ? 6.899 -4.442 7.076 1.00 92.38 81 ASP A N 1
ATOM 645 C CA . ASP A 1 81 ? 7.513 -5.729 7.428 1.00 92.38 81 ASP A CA 1
ATOM 646 C C . ASP A 1 81 ? 7.821 -6.574 6.184 1.00 92.38 81 ASP A C 1
ATOM 648 O O . ASP A 1 81 ? 8.866 -7.226 6.110 1.00 92.38 81 ASP A O 1
ATOM 652 N N . LEU A 1 82 ? 6.967 -6.488 5.159 1.00 88.69 82 LEU A N 1
ATOM 653 C CA . LEU A 1 82 ? 7.184 -7.081 3.836 1.00 88.69 82 LEU A CA 1
ATOM 654 C C . LEU A 1 82 ? 8.273 -6.371 3.013 1.00 88.69 82 LEU A C 1
ATOM 656 O O . LEU A 1 82 ? 8.513 -6.756 1.867 1.00 88.69 82 LEU A O 1
ATOM 660 N N . LYS A 1 83 ? 8.950 -5.367 3.587 1.00 83.50 83 LYS A N 1
ATOM 661 C CA . LYS A 1 83 ? 9.969 -4.534 2.931 1.00 83.50 83 LYS A CA 1
ATOM 662 C C . LYS A 1 83 ? 9.438 -3.794 1.706 1.00 83.50 83 LYS A C 1
ATOM 664 O O . LYS A 1 83 ? 10.199 -3.498 0.789 1.00 83.50 83 LYS A O 1
ATOM 669 N N . LEU A 1 84 ? 8.141 -3.494 1.694 1.00 81.25 84 LEU A N 1
ATOM 670 C CA . LEU A 1 84 ? 7.603 -2.514 0.767 1.00 81.25 84 LEU A CA 1
ATOM 671 C C . LEU A 1 84 ? 7.951 -1.139 1.329 1.00 81.25 84 LEU A C 1
ATOM 673 O O . LEU A 1 84 ? 7.546 -0.792 2.440 1.00 81.25 84 LEU A O 1
ATOM 677 N N . GLU A 1 85 ? 8.742 -0.380 0.581 1.00 77.06 85 GLU A N 1
ATOM 678 C CA . GLU A 1 85 ? 8.996 1.021 0.892 1.00 77.06 85 GLU A CA 1
ATOM 679 C C . GLU A 1 85 ? 7.719 1.783 0.520 1.00 77.06 85 GLU A C 1
ATOM 681 O O . GLU A 1 85 ? 7.414 1.966 -0.654 1.00 77.06 85 GLU A O 1
ATOM 686 N N . VAL A 1 86 ? 6.886 2.073 1.522 1.00 72.38 86 VAL A N 1
ATOM 687 C CA . VAL A 1 86 ? 5.619 2.797 1.352 1.00 72.38 86 VAL A CA 1
ATOM 688 C C . VAL A 1 86 ? 5.858 4.269 1.663 1.00 72.38 86 VAL A C 1
ATOM 690 O O . VAL A 1 86 ? 6.272 4.572 2.788 1.00 72.38 86 VAL A O 1
ATOM 693 N N . GLY A 1 87 ? 5.606 5.135 0.677 1.00 63.00 87 GLY A N 1
ATOM 694 C CA . GLY A 1 87 ? 5.711 6.598 0.766 1.00 63.00 87 GLY A CA 1
ATOM 695 C C . GLY A 1 87 ? 4.443 7.299 1.239 1.00 63.00 87 GLY A C 1
ATOM 696 O O . GLY A 1 87 ? 3.344 6.703 1.126 1.00 63.00 87 GLY A O 1
#

Sequence (87 aa):
NHHPVTSLVLARAEYMDLLLNRLWQHFGFKDIYNISLVAVGGYGRGELHPLSDIDILILSNNKLPTALEAKISEFITLLWDLKLEVG

Mean predicted aligned error: 4.06 Å

Organism: Vibrio parahaemolyticus (NCBI:txid670)

Secondary structure (DSSP, 8-state):
----HHHHHHHHHHHHHHHHHHHHHHTTGGGSTTEEEEE-HHHHTT---TT--B-EEEEESSPPPHHHHHHHHHHHHHHHHTT--B-

pLDDT: mean 91.2, std 8.46, range [48.72, 97.5]

InterPro domains:
  IPR002934 Polymerase, nucleotidyl transferase domain [PF01909] (22-73)
  IPR010043 Bifunctional uridylyltransferase/uridylyl-removing enzyme [PTHR47320] (6-87)
  IPR043519 Nucleotidyltransferase superfamily [SSF81301] (13-86)

Foldseek 3Di:
DDDPVLV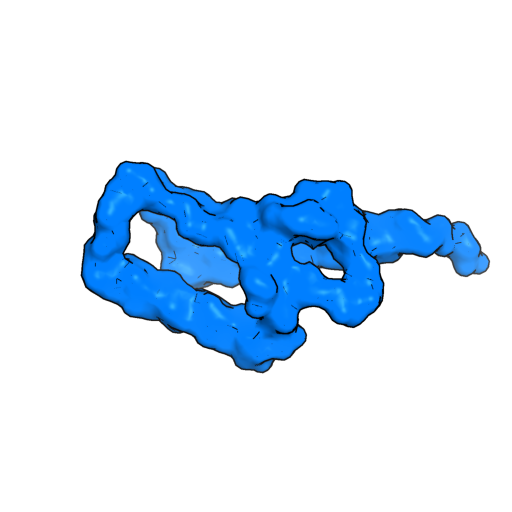VLLVVLVVVVVVLVVLCVVLVVVVPPQKDKAWDDCSNVSRRDPPDATEIDIGGPDPDDPVVVVSVVVSVVVCVVVVRRYD